Protein AF-A0A1V6C8X9-F1 (afdb_monomer)

Solvent-accessible surface area (backbone atoms only — not comparable to full-atom values): 5824 Å² total; per-residue (Å²): 109,79,61,62,49,35,68,24,47,31,70,72,42,24,72,74,74,38,89,43,64,22,40,19,30,80,81,56,38,32,34,21,80,89,75,17,49,27,33,35,68,43,53,97,56,35,31,14,38,39,67,50,66,57,84,71,71,72,68,60,67,67,49,78,36,77,53,59,79,26,36,39,20,42,28,28,92,91,41,65,79,37,52,36,86,84,44,54,90,42,64,65,54,44,52,50,48,53,52,75,48,54,65,81,119

pLDDT: mean 82.72, std 11.74, range [40.81, 93.25]

Secondary structure (DSSP, 8-state):
---SEE-SB-HHHHHTT---BPEE-TTSEEE-TTT-EEEEE-SSSEEEEEEEE--S--SS--E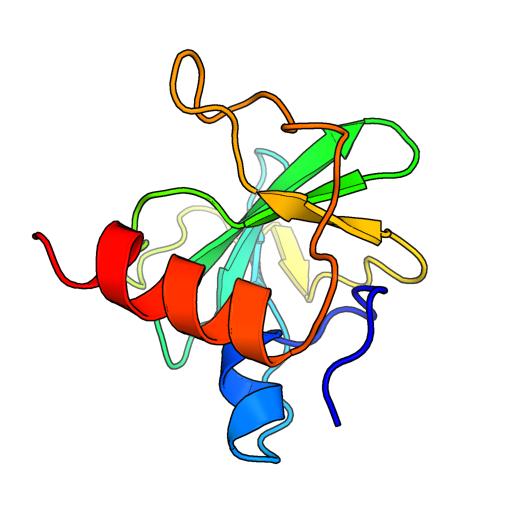E----SEEEEEBPSS-TTSB-TT---SHHHHHHHHHHHHS--

Radius of gyration: 12.26 Å; Cα contacts (8 Å, |Δi|>4): 216; chains: 1; bounding box: 27×29×30 Å

Struct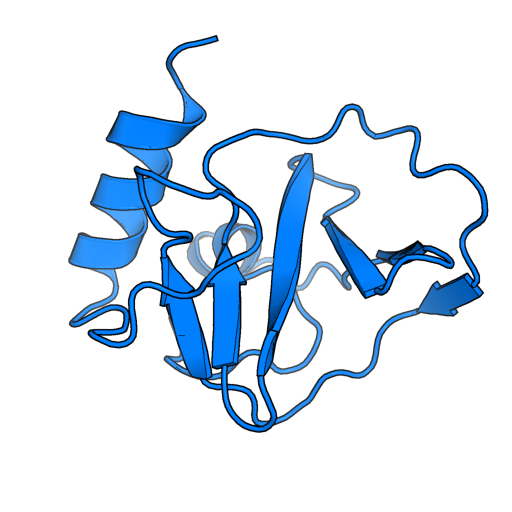ure (mmCIF, N/CA/C/O backbone):
data_AF-A0A1V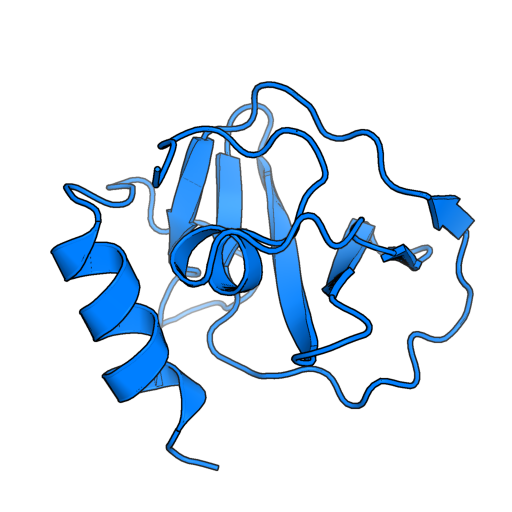6C8X9-F1
#
_entry.id   AF-A0A1V6C8X9-F1
#
loop_
_atom_site.group_PDB
_atom_site.id
_atom_site.type_symbol
_atom_site.label_atom_id
_atom_site.label_alt_id
_atom_site.label_comp_id
_atom_site.label_asym_id
_atom_site.label_entity_id
_atom_site.label_seq_id
_atom_site.pdbx_PDB_ins_code
_atom_site.Cartn_x
_atom_site.Cartn_y
_atom_site.Cartn_z
_atom_site.occupancy
_atom_site.B_iso_or_equiv
_atom_site.auth_seq_id
_atom_site.auth_comp_id
_atom_site.auth_asym_id
_atom_site.auth_atom_id
_atom_site.pdbx_PDB_model_num
ATOM 1 N N . MET A 1 1 ? -7.262 -5.515 12.912 1.00 55.84 1 MET A N 1
ATOM 2 C CA . MET A 1 1 ? -6.215 -4.741 13.613 1.00 55.84 1 MET A CA 1
ATOM 3 C C . MET A 1 1 ? -5.234 -4.293 12.558 1.00 55.84 1 MET A C 1
ATOM 5 O O . MET A 1 1 ? -4.702 -5.154 11.865 1.00 55.84 1 MET A O 1
ATOM 9 N N . PHE A 1 2 ? -5.092 -2.984 12.371 1.00 61.00 2 PHE A N 1
ATOM 10 C CA . PHE A 1 2 ? -4.031 -2.441 11.538 1.00 61.00 2 PHE A CA 1
ATOM 11 C C . PHE A 1 2 ? -2.668 -2.865 12.092 1.00 61.00 2 PHE A C 1
ATOM 13 O O . PHE A 1 2 ? -2.425 -2.766 13.294 1.00 61.00 2 PHE A O 1
ATOM 20 N N . ASP A 1 3 ? -1.819 -3.368 11.206 1.00 71.81 3 ASP A N 1
ATOM 21 C CA . ASP A 1 3 ? -0.425 -3.671 11.487 1.00 71.81 3 ASP A CA 1
ATOM 22 C C . ASP A 1 3 ? 0.417 -2.730 10.625 1.00 71.81 3 ASP A C 1
ATOM 24 O O . ASP A 1 3 ? 0.102 -2.496 9.455 1.00 71.81 3 ASP A O 1
ATOM 28 N N . HIS A 1 4 ? 1.487 -2.187 11.200 1.00 81.06 4 HIS A N 1
ATOM 29 C CA . HIS A 1 4 ? 2.453 -1.387 10.452 1.00 81.06 4 HIS A CA 1
ATOM 30 C C . HIS A 1 4 ? 3.212 -2.242 9.433 1.00 81.06 4 HIS A C 1
ATOM 32 O O . HIS A 1 4 ? 3.943 -1.700 8.610 1.00 81.06 4 HIS A O 1
ATOM 38 N N . VAL A 1 5 ? 3.053 -3.563 9.481 1.00 85.19 5 VAL A N 1
ATOM 39 C CA . VAL A 1 5 ? 3.699 -4.528 8.607 1.00 85.19 5 VAL A CA 1
ATOM 40 C C . VAL A 1 5 ? 2.697 -5.154 7.633 1.00 85.19 5 VAL A C 1
ATOM 42 O O . VAL A 1 5 ? 1.602 -5.574 8.000 1.00 85.19 5 VAL A O 1
ATOM 45 N N . ASN A 1 6 ? 3.085 -5.255 6.362 1.00 86.38 6 ASN A N 1
ATOM 46 C CA . ASN A 1 6 ? 2.373 -6.036 5.366 1.00 86.38 6 ASN A CA 1
ATOM 47 C C . ASN A 1 6 ? 2.819 -7.504 5.400 1.00 86.38 6 ASN A C 1
ATOM 49 O O . ASN A 1 6 ? 3.992 -7.811 5.168 1.00 86.38 6 ASN A O 1
ATOM 53 N N . ASP A 1 7 ? 1.846 -8.390 5.614 1.00 84.06 7 ASP A N 1
ATOM 54 C CA . ASP A 1 7 ? 2.018 -9.848 5.628 1.00 84.06 7 ASP A CA 1
ATOM 55 C C . ASP A 1 7 ? 1.381 -10.566 4.422 1.00 84.06 7 ASP A C 1
ATOM 57 O O . ASP A 1 7 ? 1.081 -11.766 4.469 1.00 84.06 7 ASP A O 1
ATOM 61 N N . GLY A 1 8 ? 1.172 -9.835 3.325 1.00 85.88 8 GLY A N 1
ATOM 62 C CA . GLY A 1 8 ? 0.626 -10.344 2.064 1.00 85.88 8 GLY A CA 1
ATOM 63 C C . GLY A 1 8 ? -0.893 -10.214 1.946 1.00 85.88 8 GLY A C 1
ATOM 64 O O . GLY A 1 8 ? -1.479 -10.654 0.956 1.00 85.88 8 GLY A O 1
ATOM 65 N N . TYR A 1 9 ? -1.539 -9.600 2.938 1.00 89.88 9 TYR A N 1
ATOM 66 C CA . TYR A 1 9 ? -2.961 -9.268 2.901 1.00 89.88 9 TYR A CA 1
ATOM 67 C C . TYR A 1 9 ? -3.173 -7.784 2.609 1.00 89.88 9 TYR A C 1
ATOM 69 O O . TYR A 1 9 ? -2.331 -6.942 2.928 1.00 89.88 9 TYR A O 1
ATOM 77 N N . CYS A 1 10 ? -4.322 -7.461 2.023 1.00 91.19 10 CYS A N 1
ATOM 78 C CA . CYS A 1 10 ? -4.713 -6.087 1.766 1.00 91.19 10 CYS A CA 1
ATOM 79 C C . CYS A 1 10 ? -4.923 -5.329 3.089 1.00 91.19 10 CYS A C 1
ATOM 81 O O . CYS A 1 10 ? -5.840 -5.673 3.841 1.00 91.19 10 CYS A O 1
ATOM 83 N N . PRO A 1 11 ? -4.141 -4.270 3.364 1.00 91.75 11 PRO A N 1
ATOM 84 C CA . PRO A 1 11 ? -4.252 -3.531 4.615 1.00 91.75 11 PRO A CA 1
ATOM 85 C C . PRO A 1 11 ? -5.592 -2.809 4.759 1.00 91.75 11 PRO A C 1
ATOM 87 O O . PRO A 1 11 ? -6.115 -2.731 5.864 1.00 91.75 11 PRO A O 1
ATOM 90 N N . GLN A 1 12 ? -6.204 -2.353 3.661 1.00 92.56 12 GLN A N 1
ATOM 91 C CA . GLN A 1 12 ? -7.540 -1.761 3.724 1.00 92.56 12 GLN A CA 1
ATOM 92 C C . GLN A 1 12 ? -8.607 -2.791 4.106 1.00 92.56 12 GLN A C 1
ATOM 94 O O . GLN A 1 12 ? -9.405 -2.526 4.994 1.00 92.56 12 GLN A O 1
ATOM 99 N N . CYS A 1 13 ? -8.616 -3.980 3.498 1.00 91.75 13 CYS A N 1
ATOM 100 C CA . CYS A 1 13 ? -9.593 -5.016 3.850 1.00 91.75 13 CYS A CA 1
ATOM 101 C C . CYS A 1 13 ? -9.450 -5.478 5.311 1.00 91.75 13 CYS A C 1
ATOM 103 O O . CYS A 1 13 ? -10.444 -5.817 5.954 1.00 91.75 13 CYS A O 1
ATOM 105 N N . LEU A 1 14 ? -8.230 -5.446 5.862 1.00 91.25 14 LEU A N 1
ATOM 106 C CA . LEU A 1 14 ? -7.980 -5.762 7.270 1.00 91.25 14 LEU A CA 1
ATOM 107 C C . LEU A 1 14 ? -8.623 -4.762 8.243 1.00 91.25 14 LEU A C 1
ATOM 109 O O . LEU A 1 14 ? -8.930 -5.155 9.372 1.00 91.25 14 LEU A O 1
ATOM 113 N N . LEU A 1 15 ? -8.868 -3.514 7.821 1.00 90.62 15 LEU A N 1
ATOM 114 C CA . LEU A 1 15 ? -9.632 -2.533 8.603 1.00 90.62 15 LEU A CA 1
ATOM 115 C C . LEU A 1 15 ? -11.080 -2.983 8.835 1.00 90.62 15 LEU A C 1
ATOM 117 O O . LEU A 1 15 ? -11.661 -2.647 9.865 1.00 90.62 15 LEU A O 1
ATOM 121 N N . ASP A 1 16 ? -11.617 -3.787 7.915 1.00 90.62 16 ASP A N 1
ATOM 122 C CA . ASP A 1 16 ? -12.956 -4.382 7.974 1.00 90.62 16 ASP A CA 1
ATOM 123 C C . ASP A 1 16 ? -12.921 -5.849 8.442 1.00 90.62 16 ASP A C 1
ATOM 125 O O . ASP A 1 16 ? -13.875 -6.603 8.246 1.00 90.62 16 ASP A O 1
ATOM 129 N N . ASN A 1 17 ? -11.805 -6.290 9.037 1.00 90.00 17 ASN A N 1
ATOM 130 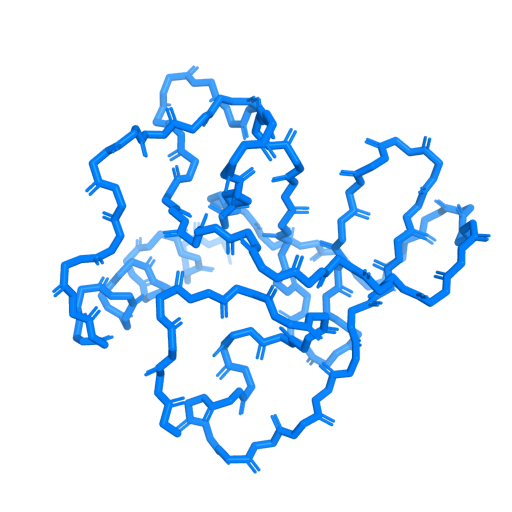C CA . ASN A 1 17 ? -11.551 -7.675 9.453 1.00 90.00 17 ASN A CA 1
ATOM 131 C C . ASN A 1 17 ? -11.647 -8.717 8.317 1.00 90.00 17 ASN A C 1
ATOM 133 O O . ASN A 1 17 ? -11.850 -9.906 8.575 1.00 90.00 17 ASN A O 1
ATOM 137 N N . LYS A 1 18 ? -11.450 -8.305 7.058 1.00 91.69 18 LYS A N 1
ATOM 138 C CA . LYS A 1 18 ? -11.403 -9.196 5.891 1.00 91.69 18 LYS A CA 1
ATOM 139 C C . LYS A 1 18 ? -9.958 -9.506 5.507 1.00 91.69 18 LYS A C 1
ATOM 141 O O . LYS A 1 18 ? -9.140 -8.611 5.308 1.00 91.69 18 LYS A O 1
ATOM 146 N N . ARG A 1 19 ? -9.639 -10.794 5.362 1.00 89.94 19 ARG A N 1
ATOM 147 C CA . ARG A 1 19 ? -8.320 -11.261 4.910 1.00 89.94 19 ARG A CA 1
ATOM 148 C C . ARG A 1 19 ? -8.350 -11.551 3.416 1.00 89.94 19 ARG A C 1
ATOM 150 O O . ARG A 1 19 ? -8.679 -12.659 3.009 1.00 89.94 19 ARG A O 1
ATOM 157 N N . VAL A 1 20 ? -7.986 -10.550 2.622 1.00 89.94 20 VAL A N 1
ATOM 158 C CA . VAL A 1 20 ? -7.890 -10.660 1.161 1.00 89.94 20 VAL A CA 1
ATOM 159 C C . VAL A 1 20 ? -6.419 -10.687 0.778 1.00 89.94 20 VAL A C 1
ATOM 161 O O . VAL A 1 20 ? -5.678 -9.776 1.146 1.00 89.94 20 VAL A O 1
ATOM 164 N N . ALA A 1 21 ? -5.978 -11.747 0.103 1.00 89.88 21 ALA A N 1
ATOM 165 C CA . ALA A 1 21 ? -4.598 -11.859 -0.358 1.00 89.88 21 ALA A CA 1
ATOM 166 C C . ALA A 1 21 ? -4.338 -10.885 -1.513 1.00 89.88 21 ALA A C 1
ATOM 168 O O . ALA A 1 21 ? -5.193 -10.693 -2.376 1.00 89.88 21 ALA A O 1
ATOM 169 N N . LEU A 1 22 ? -3.151 -10.285 -1.525 1.00 88.81 22 LEU A N 1
ATOM 170 C CA . LEU A 1 22 ? -2.724 -9.419 -2.617 1.00 88.81 22 LEU A CA 1
ATOM 171 C C . LEU A 1 22 ? -2.217 -10.250 -3.803 1.00 88.81 22 LEU A C 1
ATOM 173 O O . LEU A 1 22 ? -1.475 -11.225 -3.637 1.00 88.81 22 LEU A O 1
ATOM 177 N N . MET A 1 23 ? -2.581 -9.820 -5.005 1.00 88.12 23 MET A N 1
ATOM 178 C CA . MET A 1 23 ? -2.101 -10.377 -6.269 1.00 88.12 23 MET A CA 1
ATOM 179 C C . MET A 1 23 ? -0.910 -9.556 -6.748 1.00 88.12 23 MET A C 1
ATOM 181 O O . MET A 1 23 ? -0.967 -8.338 -6.647 1.00 88.12 23 MET A O 1
ATOM 185 N N . ILE A 1 24 ? 0.154 -10.189 -7.250 1.00 86.62 24 ILE A N 1
ATOM 186 C CA . ILE A 1 24 ? 1.354 -9.492 -7.742 1.00 86.62 24 ILE A CA 1
ATOM 187 C C . ILE A 1 24 ? 1.500 -9.675 -9.256 1.00 86.62 24 ILE A C 1
ATOM 189 O O . ILE A 1 24 ? 1.251 -10.767 -9.777 1.00 86.62 24 ILE A O 1
ATOM 193 N N . ASN A 1 25 ? 1.902 -8.618 -9.961 1.00 82.50 25 ASN A N 1
ATOM 194 C CA . ASN A 1 25 ? 2.263 -8.680 -11.377 1.00 82.50 25 ASN A CA 1
ATOM 195 C C . ASN A 1 25 ? 3.776 -8.863 -11.601 1.00 82.50 25 ASN A C 1
ATOM 197 O O . ASN A 1 25 ? 4.542 -9.122 -10.674 1.00 82.50 25 ASN A O 1
ATOM 201 N N . ALA A 1 26 ? 4.213 -8.784 -12.857 1.00 79.12 26 ALA A N 1
ATOM 202 C CA . ALA A 1 26 ? 5.626 -8.880 -13.223 1.00 79.12 26 ALA A CA 1
ATOM 203 C C . ALA A 1 26 ? 6.466 -7.641 -12.843 1.00 79.12 26 ALA A C 1
ATOM 205 O O . ALA A 1 26 ? 7.689 -7.731 -12.843 1.00 79.12 26 ALA A O 1
ATOM 206 N N . ASP A 1 27 ? 5.824 -6.521 -12.501 1.00 80.69 27 ASP A N 1
ATOM 207 C CA . ASP A 1 27 ? 6.470 -5.236 -12.200 1.00 80.69 27 ASP A CA 1
ATOM 208 C C . ASP A 1 27 ? 6.598 -4.978 -10.687 1.00 80.69 27 ASP A C 1
ATOM 210 O O . ASP A 1 27 ? 6.787 -3.837 -10.267 1.00 80.69 27 ASP A O 1
ATOM 214 N N . ASP A 1 28 ? 6.450 -6.014 -9.851 1.00 82.94 28 ASP A N 1
ATOM 215 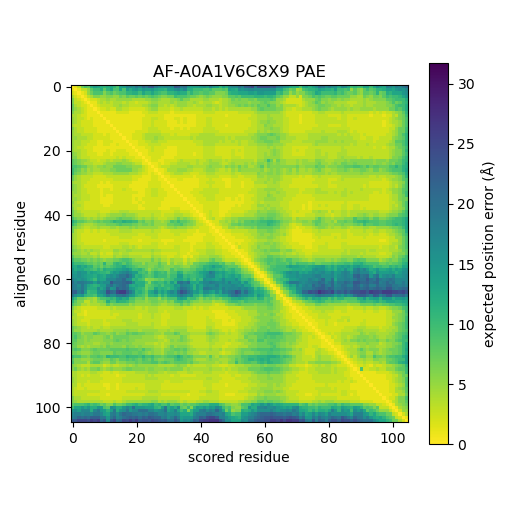C CA . ASP A 1 28 ? 6.412 -5.890 -8.388 1.00 82.94 28 ASP A CA 1
ATOM 216 C C . ASP A 1 28 ? 5.363 -4.863 -7.908 1.00 82.94 28 ASP A C 1
ATOM 218 O O . ASP A 1 28 ? 5.584 -4.056 -6.996 1.00 82.94 28 ASP A O 1
ATOM 222 N N . ILE A 1 29 ? 4.185 -4.901 -8.532 1.00 88.12 29 ILE A N 1
ATOM 223 C CA . ILE A 1 29 ? 2.995 -4.182 -8.086 1.00 88.12 29 ILE A CA 1
ATOM 224 C C . ILE A 1 29 ? 2.000 -5.201 -7.546 1.00 88.12 29 ILE A C 1
ATOM 226 O O . ILE A 1 29 ? 1.654 -6.182 -8.206 1.00 88.12 29 ILE A O 1
ATOM 230 N N . TRP A 1 30 ? 1.536 -4.942 -6.329 1.00 90.81 30 TRP A N 1
ATOM 231 C CA . TRP A 1 30 ? 0.513 -5.708 -5.644 1.00 90.81 30 TRP A CA 1
ATOM 232 C C . TRP A 1 30 ? -0.828 -4.994 -5.747 1.00 90.81 30 TRP A C 1
ATOM 234 O O . TRP A 1 30 ? -0.918 -3.803 -5.465 1.00 90.81 30 TRP A O 1
ATOM 244 N N . GLU A 1 31 ? -1.882 -5.730 -6.068 1.00 90.62 31 GLU A N 1
ATOM 245 C CA . GLU A 1 31 ? -3.252 -5.228 -6.082 1.00 90.62 31 GLU A CA 1
ATOM 246 C C . GLU A 1 31 ? -4.162 -6.116 -5.246 1.00 90.62 31 GLU A C 1
ATOM 248 O O . GLU A 1 31 ? -4.073 -7.348 -5.260 1.00 90.62 31 GLU A O 1
ATOM 253 N N . CYS A 1 32 ? -5.055 -5.478 -4.495 1.00 90.38 32 CYS A N 1
ATOM 254 C CA . CYS A 1 32 ? -6.155 -6.173 -3.850 1.00 90.38 32 CYS A CA 1
ATOM 255 C C . CYS A 1 32 ? -7.283 -6.431 -4.860 1.00 90.38 32 CYS A C 1
ATOM 257 O O . CYS A 1 32 ? -7.831 -5.454 -5.365 1.00 90.38 32 CYS A O 1
ATOM 259 N N . PRO A 1 33 ? -7.706 -7.686 -5.087 1.00 89.00 33 PRO A N 1
ATOM 260 C CA . PRO A 1 33 ? -8.787 -7.993 -6.027 1.00 89.00 33 PRO A CA 1
ATOM 261 C C . PRO A 1 33 ? -10.170 -7.483 -5.580 1.00 89.00 33 PRO A C 1
ATOM 263 O O . PRO A 1 33 ? -11.069 -7.374 -6.405 1.00 89.00 33 PRO A O 1
ATOM 266 N N . ASP A 1 34 ? -10.353 -7.165 -4.293 1.00 91.06 34 ASP A N 1
ATOM 267 C CA . ASP A 1 34 ? -11.654 -6.735 -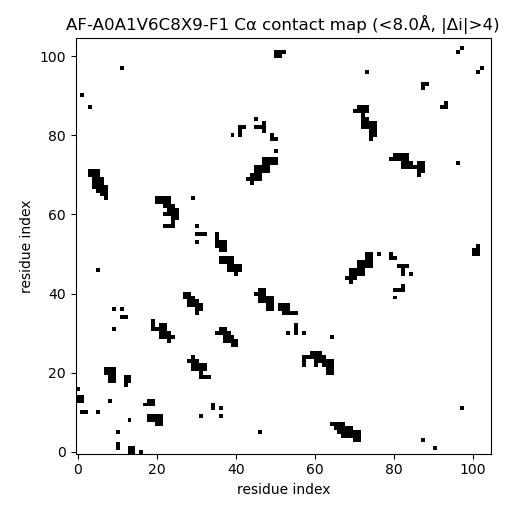3.755 1.00 91.06 34 ASP A CA 1
ATOM 268 C C . ASP A 1 34 ? -11.847 -5.213 -3.790 1.00 91.06 34 ASP A C 1
ATOM 270 O O . ASP A 1 34 ? -12.960 -4.726 -3.969 1.00 91.06 34 ASP A O 1
ATOM 274 N N . CYS A 1 35 ? -10.780 -4.446 -3.545 1.00 90.50 35 CYS A N 1
ATOM 275 C CA . CYS A 1 35 ? -10.857 -2.985 -3.401 1.00 90.50 35 CYS A CA 1
ATOM 276 C C . CYS A 1 35 ? -9.853 -2.221 -4.271 1.00 90.50 35 CYS A C 1
ATOM 278 O O . CYS A 1 35 ? -9.690 -1.010 -4.101 1.00 90.50 35 CYS A O 1
ATOM 280 N N . ASN A 1 36 ? -9.141 -2.922 -5.157 1.00 91.44 36 ASN A N 1
ATOM 281 C CA . ASN A 1 36 ? -8.161 -2.374 -6.097 1.00 91.44 36 ASN A CA 1
ATOM 282 C C . ASN A 1 36 ? -7.089 -1.499 -5.428 1.00 91.44 36 ASN A C 1
ATOM 284 O O . ASN A 1 36 ? -6.572 -0.549 -6.016 1.00 91.44 36 ASN A O 1
ATOM 288 N N . LEU A 1 37 ? -6.784 -1.765 -4.152 1.00 92.06 37 LEU A N 1
ATOM 289 C CA . LEU A 1 37 ? -5.704 -1.077 -3.456 1.00 92.06 37 LEU A CA 1
ATOM 290 C C . LEU A 1 37 ? -4.376 -1.515 -4.063 1.00 92.06 37 LEU A C 1
ATOM 292 O O . LEU A 1 37 ? -4.078 -2.710 -4.049 1.00 92.06 37 LEU A O 1
ATOM 296 N N . LEU A 1 38 ? -3.590 -0.548 -4.529 1.00 91.88 38 LEU A N 1
ATOM 297 C CA . LEU A 1 38 ? -2.260 -0.792 -5.062 1.00 91.88 38 LEU A CA 1
ATOM 298 C C . LEU A 1 38 ? -1.188 -0.592 -3.998 1.00 91.88 38 LEU A C 1
ATOM 300 O O . LEU A 1 38 ? -1.192 0.382 -3.242 1.00 91.88 38 LEU A O 1
ATOM 304 N N . LEU A 1 39 ? -0.240 -1.516 -3.983 1.00 91.69 39 LEU A N 1
ATOM 305 C CA . LEU A 1 39 ? 0.971 -1.459 -3.189 1.00 91.69 39 LEU A CA 1
ATOM 306 C C . LEU A 1 39 ? 2.154 -1.720 -4.111 1.00 91.69 39 LEU A C 1
ATOM 308 O O . LEU A 1 39 ? 2.065 -2.538 -5.022 1.00 91.69 39 LEU A O 1
ATOM 312 N N . HIS A 1 40 ? 3.282 -1.079 -3.853 1.00 90.06 40 HIS A N 1
ATOM 313 C CA . HIS A 1 40 ? 4.507 -1.386 -4.577 1.00 90.06 40 HIS A CA 1
ATOM 314 C C . HIS A 1 40 ? 5.684 -1.489 -3.620 1.00 90.06 40 HIS A C 1
ATOM 316 O O . HIS A 1 40 ? 5.705 -0.917 -2.521 1.00 90.06 40 HIS A O 1
ATOM 322 N N . ASN A 1 41 ? 6.673 -2.266 -4.039 1.00 87.88 41 ASN A N 1
ATOM 323 C CA . ASN A 1 41 ? 7.878 -2.462 -3.266 1.00 87.88 41 ASN A CA 1
ATOM 324 C C . ASN A 1 41 ? 8.802 -1.240 -3.399 1.00 87.88 41 ASN A C 1
ATOM 326 O O . ASN A 1 41 ? 9.484 -1.060 -4.401 1.00 87.88 41 ASN A O 1
ATOM 330 N N . CYS A 1 42 ? 8.802 -0.418 -2.352 1.00 81.12 42 CYS A N 1
ATOM 331 C CA . CYS A 1 42 ? 9.626 0.773 -2.152 1.00 81.12 42 CYS A CA 1
ATOM 332 C C . CYS A 1 42 ? 11.112 0.572 -2.330 1.00 81.12 42 CYS A C 1
ATOM 334 O O . CYS A 1 42 ? 11.800 1.327 -3.002 1.00 81.12 42 CYS A O 1
ATOM 336 N N . ASN A 1 43 ? 11.572 -0.387 -1.535 1.00 77.88 43 ASN A N 1
ATOM 337 C CA . ASN A 1 43 ? 12.928 -0.557 -1.045 1.00 77.88 43 ASN A CA 1
ATOM 338 C C . ASN A 1 43 ? 12.988 -1.899 -0.298 1.00 77.88 43 ASN A C 1
ATOM 340 O O . ASN A 1 43 ? 11.990 -2.607 -0.154 1.00 77.88 43 ASN A O 1
ATOM 344 N N . PHE A 1 44 ? 14.140 -2.236 0.283 1.00 78.94 44 PHE A N 1
ATOM 345 C CA . PHE A 1 44 ? 14.278 -3.480 1.042 1.00 78.94 44 PHE A CA 1
ATOM 346 C C . PHE A 1 44 ? 13.238 -3.615 2.176 1.00 78.94 44 PHE A C 1
ATOM 348 O O . PHE A 1 44 ? 12.612 -4.667 2.299 1.00 78.94 44 PHE A O 1
ATOM 355 N N . PHE A 1 45 ? 12.966 -2.535 2.918 1.00 84.31 45 PHE A N 1
ATOM 356 C CA . PHE A 1 45 ? 12.122 -2.562 4.122 1.00 84.31 45 PHE A CA 1
ATOM 357 C C . PHE A 1 45 ? 10.672 -2.108 3.930 1.00 84.31 45 PHE A C 1
ATOM 359 O O . PHE A 1 45 ? 9.818 -2.493 4.724 1.00 84.31 45 PHE A O 1
ATOM 366 N N . PHE A 1 46 ? 10.384 -1.298 2.910 1.00 88.81 46 PHE A N 1
ATOM 367 C CA . PHE A 1 46 ? 9.107 -0.592 2.802 1.00 88.81 46 PHE A CA 1
ATOM 368 C C . PHE A 1 46 ? 8.239 -1.123 1.669 1.00 88.81 46 PHE A C 1
ATOM 370 O O . PHE A 1 46 ? 8.728 -1.438 0.582 1.00 88.81 46 PHE A O 1
ATOM 377 N N . MET A 1 47 ? 6.939 -1.152 1.926 1.00 90.81 47 MET A N 1
ATOM 378 C CA . MET A 1 47 ? 5.899 -1.356 0.932 1.00 90.81 47 MET A CA 1
ATOM 379 C C . MET A 1 47 ? 4.979 -0.142 0.974 1.00 90.81 47 MET A C 1
ATOM 381 O O . MET A 1 47 ? 4.311 0.086 1.983 1.00 90.81 47 MET A O 1
ATOM 385 N N . ALA A 1 48 ? 4.966 0.660 -0.088 1.00 92.56 48 ALA A N 1
ATOM 386 C CA . ALA A 1 48 ? 4.105 1.831 -0.102 1.00 92.56 48 ALA A CA 1
ATOM 387 C C . ALA A 1 48 ? 2.749 1.522 -0.708 1.00 92.56 48 ALA A C 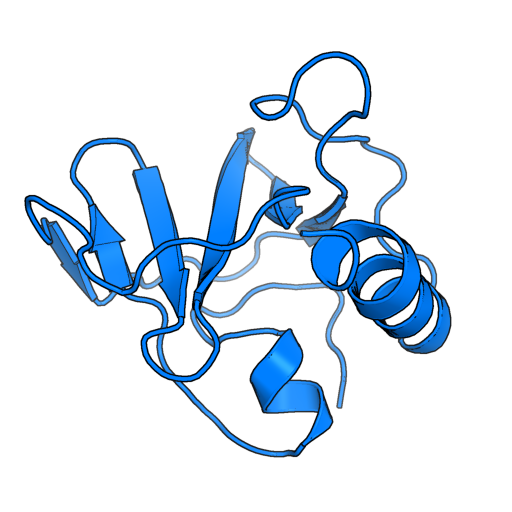1
ATOM 389 O O . ALA A 1 48 ? 2.638 0.849 -1.731 1.00 92.56 48 ALA A O 1
ATOM 390 N N . VAL A 1 49 ? 1.729 2.079 -0.071 1.00 93.25 49 VAL A N 1
ATOM 391 C CA . VAL A 1 49 ? 0.375 2.198 -0.582 1.00 93.25 49 VAL A CA 1
ATOM 392 C C . VAL A 1 49 ? 0.388 3.320 -1.614 1.00 93.25 49 VAL A C 1
ATOM 394 O O . VAL A 1 49 ? 0.706 4.470 -1.292 1.00 93.25 49 VAL A O 1
ATOM 397 N N . MET A 1 50 ? 0.074 2.980 -2.861 1.00 91.62 50 MET A N 1
ATOM 398 C CA . MET A 1 50 ? 0.046 3.954 -3.947 1.00 91.62 50 MET A CA 1
ATOM 399 C C . MET A 1 50 ? -1.102 4.943 -3.752 1.00 91.62 50 MET A C 1
ATOM 401 O O . MET A 1 50 ? -2.099 4.644 -3.101 1.00 91.62 50 MET A O 1
ATOM 405 N N . ARG A 1 51 ? -0.971 6.126 -4.356 1.00 90.56 51 ARG A N 1
ATOM 406 C CA . ARG A 1 51 ? -1.974 7.205 -4.298 1.00 90.56 51 ARG A CA 1
ATOM 407 C C . ARG A 1 51 ? -3.115 7.046 -5.305 1.00 90.56 51 ARG A C 1
ATOM 409 O O . ARG A 1 51 ? -3.940 7.939 -5.433 1.00 90.56 51 ARG A O 1
ATOM 416 N N . LYS A 1 52 ? -3.159 5.927 -6.024 1.00 88.56 52 LYS A N 1
ATOM 417 C CA . LYS A 1 52 ? -4.196 5.606 -7.004 1.00 88.56 52 LYS A CA 1
ATOM 418 C C . LYS A 1 52 ? -4.709 4.190 -6.790 1.00 88.56 52 LYS A C 1
ATOM 420 O O . LYS A 1 52 ? -4.003 3.332 -6.256 1.00 88.56 52 LYS A O 1
ATOM 425 N N . ARG A 1 53 ? -5.941 3.956 -7.234 1.00 88.69 53 ARG A N 1
ATOM 426 C CA . ARG A 1 53 ? -6.521 2.617 -7.329 1.00 88.69 53 ARG A CA 1
ATOM 427 C C . ARG A 1 53 ? -6.065 1.943 -8.612 1.00 88.69 53 ARG A C 1
ATOM 429 O O . ARG A 1 53 ? -5.823 2.605 -9.620 1.00 88.69 53 ARG A O 1
ATOM 436 N N . GLY A 1 54 ? -5.966 0.626 -8.557 1.00 86.62 54 GLY A N 1
ATOM 437 C CA . GLY A 1 54 ? -5.902 -0.189 -9.754 1.00 86.62 54 GLY A CA 1
ATOM 438 C C . GLY A 1 54 ? -7.280 -0.313 -10.398 1.00 86.62 54 GLY A C 1
ATOM 439 O O . GLY A 1 54 ? -8.262 0.303 -9.969 1.00 86.62 54 GLY A O 1
ATOM 440 N N . HIS A 1 55 ? -7.342 -1.118 -11.448 1.00 83.56 55 HIS A N 1
ATOM 441 C CA . HIS A 1 55 ? -8.555 -1.321 -12.236 1.00 83.56 55 HIS A CA 1
ATOM 442 C C . HIS A 1 55 ? -9.113 -2.742 -12.100 1.00 83.56 55 HIS A C 1
ATOM 444 O O . HIS A 1 55 ? -10.079 -3.071 -12.780 1.00 83.56 55 HIS A O 1
ATOM 450 N N . GLY A 1 56 ? -8.507 -3.593 -11.265 1.00 75.19 56 GLY A N 1
ATOM 451 C CA . GLY A 1 56 ? -8.850 -5.012 -11.156 1.00 75.19 56 GLY A CA 1
ATOM 452 C C . GLY A 1 56 ? -8.336 -5.876 -12.316 1.00 75.19 56 GLY A C 1
ATOM 453 O O . GLY A 1 56 ? -8.421 -7.098 -12.248 1.00 75.19 56 GLY A O 1
ATOM 454 N N . ASP A 1 57 ? -7.754 -5.264 -13.351 1.00 72.50 57 ASP A N 1
ATOM 455 C CA . ASP A 1 57 ? -7.144 -5.928 -14.508 1.00 72.50 57 ASP A CA 1
ATOM 456 C C . ASP A 1 57 ? -5.617 -5.959 -14.371 1.00 72.50 57 ASP A C 1
ATOM 458 O O . ASP A 1 57 ? -4.871 -5.408 -15.192 1.00 72.50 57 ASP A O 1
ATOM 462 N N . LEU A 1 58 ? -5.130 -6.598 -13.306 1.00 70.31 58 LEU A N 1
ATOM 463 C CA . LEU A 1 58 ? -3.700 -6.784 -13.099 1.00 70.31 58 LEU A CA 1
ATOM 464 C C . LEU A 1 58 ? -3.123 -7.683 -14.210 1.00 70.31 58 LEU A C 1
ATOM 466 O O . LEU A 1 58 ? -3.172 -8.913 -14.149 1.00 70.31 58 LEU A O 1
ATOM 470 N N . LYS A 1 59 ? -2.601 -7.067 -15.275 1.00 61.06 59 LYS A N 1
ATOM 471 C CA . LYS A 1 59 ? -2.001 -7.789 -16.403 1.00 61.06 59 LYS A CA 1
ATOM 472 C C . LYS A 1 59 ? -0.782 -8.574 -15.915 1.00 61.06 59 LYS A C 1
ATOM 474 O O . LYS A 1 59 ? 0.072 -8.030 -15.224 1.00 61.06 59 LYS A O 1
ATOM 479 N N . HIS A 1 60 ? -0.691 -9.840 -16.324 1.00 62.72 60 HIS A N 1
ATOM 480 C CA . HIS A 1 60 ? 0.432 -10.740 -16.024 1.00 62.72 60 HIS A CA 1
ATOM 481 C C . HIS A 1 60 ? 0.649 -11.011 -14.527 1.00 62.72 60 HIS A C 1
ATOM 483 O O . HIS A 1 60 ? 1.722 -10.745 -13.987 1.00 62.72 60 HIS A O 1
ATOM 489 N N . ILE A 1 61 ? -0.362 -11.592 -13.872 1.00 64.56 61 ILE A N 1
ATOM 490 C CA . ILE A 1 61 ? -0.228 -12.143 -12.516 1.00 64.56 61 ILE A CA 1
ATOM 491 C C . ILE A 1 61 ? 0.937 -13.139 -12.502 1.00 64.56 61 ILE A C 1
ATOM 493 O O . ILE A 1 61 ? 0.894 -14.169 -13.177 1.00 64.56 61 ILE A O 1
ATOM 497 N N . SER A 1 62 ? 1.976 -12.821 -11.736 1.00 59.50 62 SER A N 1
ATOM 498 C CA . SER A 1 62 ? 3.202 -13.615 -11.650 1.00 59.50 62 SER A CA 1
ATOM 499 C C . SER A 1 62 ? 3.144 -14.615 -10.488 1.00 59.50 62 SER A C 1
ATOM 501 O O . SER A 1 62 ? 3.691 -15.713 -10.596 1.00 59.50 62 SER A O 1
ATOM 503 N N . ALA A 1 63 ? 2.439 -14.279 -9.398 1.00 60.94 63 ALA A N 1
ATOM 504 C CA . ALA A 1 63 ? 2.230 -15.134 -8.227 1.00 60.94 63 ALA A CA 1
ATOM 505 C C . ALA A 1 63 ? 1.090 -14.616 -7.314 1.00 60.94 63 ALA A C 1
ATOM 507 O O . ALA A 1 63 ? 0.537 -13.536 -7.518 1.00 60.94 63 ALA A O 1
ATOM 508 N N . VAL A 1 64 ? 0.768 -15.368 -6.252 1.00 58.97 64 VAL A N 1
ATOM 509 C CA . VAL A 1 64 ? 0.062 -14.838 -5.067 1.00 58.97 64 VAL A CA 1
ATOM 510 C C . VAL A 1 64 ? 1.134 -14.342 -4.092 1.00 58.97 64 VAL A C 1
ATOM 512 O O . VAL A 1 64 ? 1.969 -15.122 -3.623 1.00 58.97 64 VAL A O 1
ATOM 515 N N . GLY A 1 65 ? 1.164 -13.033 -3.847 1.00 57.50 65 GLY A N 1
ATOM 516 C CA . GLY A 1 65 ? 2.306 -12.330 -3.269 1.00 57.50 65 GLY A CA 1
ATOM 517 C C . GLY A 1 65 ? 2.476 -12.558 -1.767 1.00 57.50 65 GLY A C 1
ATOM 518 O O . GLY A 1 65 ? 1.735 -12.012 -0.959 1.00 57.50 65 GLY A O 1
ATOM 519 N N . ARG A 1 66 ? 3.504 -13.317 -1.371 1.00 59.44 66 ARG A N 1
ATOM 520 C CA . ARG A 1 66 ? 3.909 -13.498 0.036 1.00 59.44 66 ARG A CA 1
ATOM 521 C C . ARG A 1 66 ? 4.965 -12.478 0.464 1.00 59.44 66 ARG A C 1
ATOM 523 O O . ARG A 1 66 ? 6.005 -12.866 0.993 1.00 59.44 66 ARG A O 1
ATOM 530 N N . VAL A 1 67 ? 4.734 -11.187 0.239 1.00 69.38 67 VAL A N 1
ATOM 531 C CA . VAL A 1 67 ? 5.563 -10.197 0.939 1.00 69.38 67 VAL A CA 1
ATOM 532 C C . VAL A 1 67 ? 5.156 -10.228 2.401 1.00 69.38 67 VAL A C 1
ATOM 534 O O . VAL A 1 67 ? 3.991 -10.037 2.721 1.00 69.38 67 VAL A O 1
ATOM 537 N N . ARG A 1 68 ? 6.108 -10.552 3.273 1.00 75.8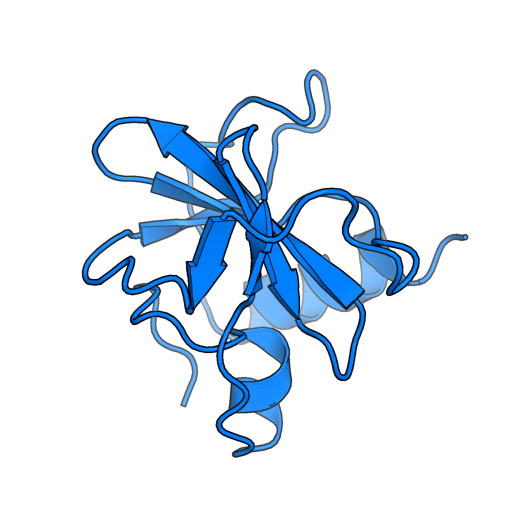8 68 ARG A N 1
ATOM 538 C CA . ARG A 1 68 ? 5.918 -10.574 4.722 1.00 75.88 68 ARG A CA 1
ATOM 539 C C . ARG A 1 68 ? 6.981 -9.727 5.378 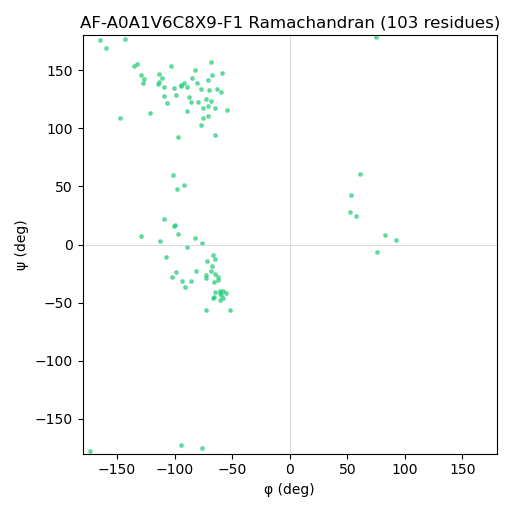1.00 75.88 68 ARG A C 1
ATOM 541 O O . ARG A 1 68 ? 8.131 -9.757 4.936 1.00 75.88 68 ARG A O 1
ATOM 548 N N . GLY A 1 69 ? 6.614 -9.005 6.428 1.00 81.44 69 GLY A N 1
ATOM 549 C CA . GLY A 1 69 ? 7.592 -8.241 7.196 1.00 81.44 69 GLY A CA 1
ATOM 550 C C . GLY A 1 69 ? 7.955 -6.866 6.627 1.00 81.44 69 GLY A C 1
ATOM 551 O O . GLY A 1 69 ? 8.884 -6.255 7.148 1.00 81.44 69 GLY A O 1
ATOM 552 N N . LYS A 1 70 ? 7.279 -6.358 5.582 1.00 87.75 70 LYS A N 1
ATOM 553 C CA . LYS A 1 70 ? 7.569 -5.007 5.059 1.00 87.75 70 LYS A CA 1
ATOM 554 C C . LYS A 1 70 ? 6.735 -3.941 5.743 1.00 87.75 70 LYS A C 1
ATOM 556 O O . LYS A 1 70 ? 5.530 -4.102 5.869 1.00 87.75 70 LYS A O 1
ATOM 561 N N . ILE A 1 71 ? 7.361 -2.831 6.114 1.00 89.88 71 ILE A N 1
ATOM 562 C CA . ILE A 1 71 ? 6.683 -1.711 6.764 1.00 89.88 71 ILE A CA 1
ATOM 563 C C . ILE A 1 71 ? 5.814 -0.983 5.736 1.00 89.88 71 ILE A C 1
ATOM 565 O O . ILE A 1 71 ? 6.301 -0.567 4.680 1.00 89.88 71 ILE A O 1
ATOM 569 N N . LEU A 1 72 ? 4.532 -0.838 6.052 1.00 91.50 72 LEU A N 1
ATOM 570 C CA . LEU A 1 72 ? 3.574 -0.084 5.264 1.00 91.50 72 LEU A CA 1
ATOM 571 C C . LEU A 1 72 ? 3.867 1.405 5.355 1.00 91.50 72 LEU A C 1
ATOM 573 O O . LEU A 1 72 ? 4.037 1.972 6.436 1.00 91.50 72 LEU A O 1
ATOM 577 N N . THR A 1 73 ? 3.870 2.044 4.196 1.00 92.50 73 THR A N 1
ATOM 578 C CA . THR A 1 73 ? 4.023 3.488 4.108 1.00 92.50 73 THR A CA 1
ATOM 579 C C . THR A 1 73 ? 3.181 4.096 2.991 1.00 92.50 73 THR A C 1
ATOM 581 O O . THR A 1 73 ? 2.499 3.388 2.254 1.00 92.50 73 THR A O 1
ATOM 584 N N . LYS A 1 74 ? 3.201 5.419 2.876 1.00 92.00 74 LYS A N 1
ATOM 585 C CA . LYS A 1 74 ? 2.568 6.191 1.810 1.00 92.00 74 LYS A CA 1
ATOM 586 C C . LYS A 1 74 ? 3.519 6.256 0.619 1.00 92.00 74 LYS A C 1
ATOM 588 O O . LYS A 1 74 ? 4.731 6.391 0.797 1.00 92.00 74 LYS A O 1
ATOM 593 N N . ALA A 1 75 ? 2.990 6.209 -0.598 1.00 91.06 75 ALA A N 1
ATOM 594 C CA . ALA A 1 75 ? 3.777 6.615 -1.755 1.00 91.06 75 ALA A CA 1
ATOM 595 C C . ALA A 1 75 ? 4.037 8.133 -1.696 1.00 91.06 75 ALA A C 1
ATOM 597 O O . ALA A 1 75 ? 3.196 8.909 -1.214 1.00 91.06 75 ALA A O 1
ATOM 598 N N . SER A 1 76 ? 5.203 8.567 -2.173 1.00 89.12 76 SER A N 1
ATOM 599 C CA . SER A 1 76 ? 5.548 9.986 -2.258 1.00 89.12 76 SER A CA 1
ATOM 600 C C . SER A 1 76 ? 4.537 10.725 -3.139 1.00 89.12 76 SER A C 1
ATOM 602 O O . SER A 1 76 ? 3.959 10.162 -4.067 1.00 89.12 76 SER A O 1
ATOM 604 N N . ALA A 1 77 ? 4.276 11.991 -2.812 1.00 86.81 77 ALA A N 1
ATOM 605 C CA . ALA A 1 77 ? 3.418 12.848 -3.629 1.00 86.81 77 ALA A CA 1
ATOM 606 C C . ALA A 1 77 ? 4.100 13.275 -4.941 1.00 86.81 77 ALA A C 1
ATOM 608 O O . ALA A 1 77 ? 3.416 13.558 -5.918 1.00 86.81 77 ALA A O 1
ATOM 609 N N . GLU A 1 78 ? 5.435 13.315 -4.963 1.00 85.25 78 GLU A N 1
ATOM 610 C CA . GLU A 1 78 ? 6.225 13.740 -6.125 1.00 85.25 78 GLU A CA 1
ATOM 611 C C . GLU A 1 78 ? 6.489 12.592 -7.109 1.00 85.25 78 GLU A C 1
ATOM 613 O O . GLU A 1 78 ? 6.611 12.817 -8.310 1.00 85.25 78 GLU A O 1
ATOM 618 N N . ASP A 1 79 ? 6.595 11.364 -6.596 1.00 85.12 79 ASP A N 1
ATOM 619 C CA . ASP A 1 79 ? 6.901 10.159 -7.367 1.00 85.12 79 ASP A CA 1
ATOM 620 C C . ASP A 1 79 ? 6.197 8.956 -6.733 1.00 85.12 79 ASP A C 1
ATOM 622 O O . ASP A 1 79 ? 6.575 8.490 -5.655 1.00 85.12 79 ASP A O 1
ATOM 626 N N . GLU A 1 80 ? 5.170 8.446 -7.409 1.00 80.06 80 GLU A N 1
ATOM 627 C CA . GLU A 1 80 ? 4.350 7.342 -6.906 1.00 80.06 80 GLU A CA 1
ATOM 628 C C . GLU A 1 80 ? 5.117 6.021 -6.754 1.00 80.06 80 GLU A C 1
ATOM 630 O O . GLU A 1 80 ? 4.604 5.111 -6.111 1.00 80.06 80 GLU A O 1
ATOM 635 N N . PHE A 1 81 ? 6.330 5.921 -7.315 1.00 83.31 81 PHE A N 1
ATOM 636 C CA . PHE A 1 81 ? 7.214 4.764 -7.189 1.00 83.31 81 PHE A CA 1
ATOM 637 C C . PHE A 1 81 ? 8.272 4.932 -6.090 1.00 83.31 81 PHE A C 1
ATOM 639 O O . PHE A 1 81 ? 9.148 4.077 -5.934 1.00 83.31 81 PHE A O 1
ATOM 646 N N . LYS A 1 82 ? 8.173 5.981 -5.266 1.00 86.19 82 LYS A N 1
ATOM 647 C CA . LYS A 1 82 ? 9.001 6.166 -4.067 1.00 86.19 82 LYS A CA 1
ATOM 648 C C . LYS A 1 82 ? 8.172 6.086 -2.791 1.00 86.19 82 LYS A C 1
ATOM 650 O O . LYS A 1 82 ? 7.033 6.536 -2.738 1.00 86.19 82 LYS A O 1
ATOM 655 N N . ALA A 1 83 ? 8.790 5.572 -1.731 1.00 84.19 83 ALA A N 1
ATOM 656 C CA . ALA A 1 83 ? 8.235 5.624 -0.385 1.00 84.19 83 ALA A CA 1
ATOM 657 C C . ALA A 1 83 ? 8.411 7.023 0.215 1.00 84.19 83 ALA A C 1
ATOM 659 O O . ALA A 1 83 ? 9.519 7.560 0.221 1.00 84.19 83 ALA A O 1
ATOM 660 N N . ASP A 1 84 ? 7.355 7.555 0.822 1.00 86.50 84 ASP A N 1
ATOM 661 C CA . ASP A 1 84 ? 7.511 8.488 1.933 1.00 86.50 84 ASP A CA 1
ATOM 662 C C . ASP A 1 84 ? 8.017 7.669 3.126 1.00 86.50 84 ASP A C 1
ATOM 664 O O . ASP A 1 84 ? 7.319 6.795 3.622 1.00 86.50 84 ASP A O 1
ATOM 668 N N . THR A 1 85 ? 9.257 7.846 3.567 1.00 79.94 85 THR A N 1
ATOM 669 C CA . THR A 1 85 ? 9.843 6.961 4.590 1.00 79.94 85 THR A CA 1
ATOM 670 C C . THR A 1 85 ? 9.340 7.235 6.007 1.00 79.94 85 THR A C 1
ATOM 672 O O . THR A 1 85 ? 9.796 6.577 6.939 1.00 79.94 85 THR A O 1
ATOM 675 N N . SER A 1 86 ? 8.424 8.191 6.193 1.00 80.81 86 SER A N 1
ATOM 676 C CA . SER A 1 86 ? 7.826 8.470 7.501 1.00 80.81 86 SER A CA 1
ATOM 677 C C . SER A 1 86 ? 6.909 7.345 8.002 1.00 80.81 86 SER A C 1
ATOM 679 O O . SER A 1 86 ? 6.761 7.192 9.211 1.00 80.81 86 SER A O 1
ATOM 681 N N . GLY A 1 87 ? 6.367 6.501 7.115 1.00 80.81 87 GLY A N 1
ATOM 682 C CA . GLY A 1 87 ? 5.458 5.421 7.506 1.00 80.81 87 GLY A CA 1
ATOM 683 C C . GLY A 1 87 ? 4.056 5.918 7.868 1.00 80.81 87 GLY A C 1
ATOM 684 O O . GLY A 1 87 ? 3.765 7.114 7.855 1.00 80.81 87 GLY A O 1
ATOM 685 N N . PHE A 1 88 ? 3.170 4.980 8.204 1.00 88.56 88 PHE A N 1
ATOM 686 C CA . PHE A 1 88 ? 1.908 5.309 8.872 1.00 88.56 88 PHE A CA 1
ATOM 687 C C . PHE A 1 88 ? 2.103 5.338 10.385 1.00 88.56 88 PHE A C 1
ATOM 689 O O . PHE A 1 88 ? 2.563 4.354 10.972 1.00 88.56 88 PHE A O 1
ATOM 696 N N . MET A 1 89 ? 1.702 6.441 11.015 1.00 86.50 89 MET A N 1
ATOM 697 C CA . MET A 1 89 ? 1.879 6.641 12.461 1.00 86.50 89 MET A CA 1
ATOM 698 C C . MET A 1 89 ? 0.793 5.955 13.296 1.00 86.50 89 MET A C 1
ATOM 700 O O . MET A 1 89 ? 0.999 5.666 14.473 1.00 86.50 89 MET A O 1
ATOM 704 N N . SER A 1 90 ? -0.370 5.691 12.701 1.00 89.56 90 SER A N 1
ATOM 705 C CA . SER A 1 90 ? -1.504 5.038 13.354 1.00 89.56 90 SER A CA 1
ATOM 706 C C . SER A 1 90 ? -2.466 4.437 12.327 1.00 89.56 90 SER A C 1
ATOM 708 O O . SER A 1 90 ? -2.380 4.720 11.129 1.00 89.56 90 SER A O 1
ATOM 710 N N . GLU A 1 91 ? -3.420 3.632 12.805 1.00 91.56 91 GLU A N 1
ATOM 711 C CA . GLU A 1 91 ? -4.550 3.180 11.985 1.00 91.56 91 GLU A CA 1
ATOM 712 C C . GLU A 1 91 ? -5.359 4.368 11.437 1.00 91.56 91 GLU A C 1
ATOM 714 O O . GLU A 1 91 ? -5.754 4.355 10.272 1.00 91.56 91 GLU A O 1
ATOM 719 N N . ASP A 1 92 ? -5.569 5.412 12.245 1.00 91.81 92 ASP A N 1
ATOM 720 C CA . ASP A 1 92 ? -6.301 6.613 11.829 1.00 91.81 92 ASP A CA 1
ATOM 721 C C . ASP A 1 92 ? -5.569 7.371 10.717 1.00 91.81 92 ASP A C 1
ATOM 723 O O . ASP A 1 92 ? -6.199 7.786 9.749 1.00 91.81 92 ASP A O 1
ATOM 727 N N . ASP A 1 93 ? -4.241 7.492 10.800 1.00 91.12 93 ASP A N 1
ATOM 728 C CA . ASP A 1 93 ? -3.419 8.090 9.739 1.00 91.12 93 ASP A CA 1
ATOM 729 C C . ASP A 1 93 ? -3.546 7.302 8.425 1.00 91.12 93 ASP A C 1
ATOM 731 O O . ASP A 1 93 ? -3.689 7.876 7.343 1.00 91.12 93 ASP A O 1
ATOM 735 N N . PHE A 1 94 ? -3.585 5.969 8.512 1.00 92.38 94 PHE A N 1
ATOM 736 C CA . PHE A 1 94 ? -3.843 5.130 7.347 1.00 92.38 94 PHE A CA 1
ATOM 737 C C . PHE A 1 94 ? -5.260 5.328 6.788 1.00 92.38 94 PHE A C 1
ATOM 739 O O . PHE A 1 94 ? -5.421 5.497 5.579 1.00 92.38 94 PHE A O 1
ATOM 746 N N . ARG A 1 95 ? -6.289 5.371 7.644 1.00 92.06 95 ARG A N 1
ATOM 747 C CA . ARG A 1 95 ? -7.682 5.630 7.233 1.00 92.06 95 ARG A CA 1
ATOM 748 C C . ARG A 1 95 ? -7.835 6.988 6.547 1.00 92.06 95 ARG A C 1
ATOM 750 O O . ARG A 1 95 ? -8.492 7.062 5.511 1.00 92.06 95 ARG A O 1
ATOM 757 N N . VAL A 1 96 ? -7.209 8.031 7.092 1.00 91.81 96 VAL A N 1
ATOM 758 C CA . VAL A 1 96 ? -7.184 9.379 6.504 1.00 91.81 96 VAL A CA 1
ATOM 759 C C . VAL A 1 96 ? -6.528 9.346 5.128 1.00 91.81 96 VAL A C 1
ATOM 761 O O . VAL A 1 96 ? -7.114 9.830 4.166 1.00 91.81 96 VAL A O 1
ATOM 764 N N . PHE A 1 97 ? -5.369 8.696 4.994 1.00 91.25 97 PHE A N 1
ATOM 765 C CA . PHE A 1 97 ? -4.703 8.557 3.700 1.00 91.25 97 PHE A CA 1
ATOM 766 C C . PHE A 1 97 ? -5.586 7.860 2.656 1.00 91.25 97 PHE A C 1
ATOM 768 O O . PHE A 1 97 ? -5.700 8.347 1.530 1.00 91.25 97 PHE A O 1
ATOM 775 N N . LEU A 1 98 ? -6.238 6.751 3.026 1.00 90.81 98 LEU A N 1
ATOM 776 C CA . LEU A 1 98 ? -7.137 6.031 2.124 1.00 90.81 98 LEU A CA 1
ATOM 777 C C . LEU A 1 98 ? -8.304 6.908 1.657 1.00 90.81 98 LEU A C 1
ATOM 779 O O . LEU A 1 98 ? -8.659 6.853 0.484 1.00 90.81 98 LEU A O 1
ATOM 783 N N . LYS A 1 99 ? -8.890 7.705 2.552 1.00 87.69 99 LYS A N 1
ATOM 784 C CA . LYS A 1 99 ? -10.032 8.564 2.237 1.00 87.69 99 LYS A CA 1
ATOM 785 C C . LYS A 1 99 ? -9.622 9.755 1.371 1.00 87.69 99 LYS A C 1
ATOM 787 O O . LYS A 1 99 ? -10.119 9.925 0.264 1.00 87.69 99 LYS A O 1
ATOM 792 N N . ASP A 1 100 ? -8.660 10.537 1.845 1.00 78.44 100 ASP A N 1
ATOM 793 C CA . ASP A 1 100 ? -8.308 11.825 1.242 1.00 78.44 100 ASP A CA 1
ATOM 794 C C . ASP A 1 100 ? -7.571 11.661 -0.092 1.00 78.44 100 ASP A C 1
ATOM 796 O O . ASP A 1 100 ? -7.645 12.523 -0.967 1.00 78.44 100 ASP A O 1
ATOM 800 N N . THR A 1 101 ? -6.846 10.551 -0.257 1.00 67.56 101 THR A N 1
ATOM 801 C CA . THR A 1 101 ? -5.988 10.339 -1.429 1.00 67.56 101 THR A CA 1
ATOM 802 C C . THR A 1 101 ? -6.607 9.394 -2.460 1.00 67.56 101 THR A C 1
ATOM 804 O O . THR A 1 101 ? -6.312 9.545 -3.640 1.00 67.56 101 THR A O 1
ATOM 807 N N . LEU A 1 102 ? -7.469 8.442 -2.067 1.00 64.12 102 LEU A N 1
ATOM 808 C CA . LEU A 1 102 ? -7.983 7.414 -2.991 1.00 64.12 102 LEU A CA 1
ATOM 809 C C . LEU A 1 102 ? -9.452 7.580 -3.399 1.00 64.12 102 LEU A C 1
ATOM 811 O O . LEU A 1 102 ? -9.869 6.875 -4.315 1.00 64.12 102 LEU A O 1
ATOM 815 N N . GLU A 1 103 ? -10.231 8.461 -2.761 1.00 51.97 103 GLU A N 1
ATOM 816 C CA . GLU A 1 103 ? -11.631 8.734 -3.148 1.00 51.97 103 GLU A CA 1
ATOM 817 C C . GLU A 1 103 ? -11.770 9.864 -4.188 1.00 51.97 103 GLU A C 1
ATOM 819 O O . GLU A 1 103 ? -12.874 10.145 -4.646 1.00 51.97 103 GLU A O 1
ATOM 824 N N . THR A 1 104 ? -10.666 10.500 -4.599 1.00 41.41 104 THR A N 1
ATOM 825 C CA . THR A 1 104 ? -10.675 11.655 -5.519 1.00 41.41 104 THR A CA 1
ATOM 826 C C . THR A 1 104 ? -10.383 11.261 -6.977 1.00 41.41 104 THR A C 1
ATOM 828 O O . THR A 1 104 ? -9.537 11.881 -7.626 1.00 41.41 104 THR A O 1
ATOM 831 N N . ILE A 1 105 ? -11.052 10.222 -7.493 1.00 40.81 105 ILE A N 1
ATOM 832 C CA . ILE A 1 105 ? -11.087 9.887 -8.934 1.00 40.81 105 ILE A CA 1
ATOM 833 C C . ILE A 1 105 ? -12.523 9.589 -9.356 1.00 40.81 105 ILE A C 1
ATOM 835 O O . ILE A 1 105 ? -13.135 8.690 -8.738 1.00 40.81 105 ILE A O 1
#

Nearest PDB structures (foldseek):
  6inu-assembly2_B  TM=3.172E-01  e=9.610E+00  Homo sapiens

Sequence (105 aa):
MFDHVNDGYCPQCLLDNKRVALMINADDIWECPDCNLLLHNCNFFFMAVMRKRGHGDLKHISAVGRVRGKILTKASAEDEFKADTSGFMSEDDFRVFLKDTLETI

Mean predicted aligned error: 5.72 Å

Foldseek 3Di:
DQDQWDQQFDNVVVVVVDGFGWFAAPQQWTAGLPFQFIWHDADPAAIETFLEGDDSCRPHRPDRDRPTRHGYAHQDPVDRNHGPVPGQPDPVSVVCSCVPRYVPD